Protein AF-A0A3N6F9V3-F1 (afdb_monomer_lite)

pLDDT: mean 82.49, std 14.03, range [39.38, 95.12]

Foldseek 3Di:
DPQQWWKWKFWFADPDLTDTDIDIDSDDPVVSVVVQQCQQLVQDVVRRGTFKMFMATPQQFTPWIWGQAPVVRGIDTDDDPPLQRGQDDDDDSNVVSRNVVVVVSVVVNVVRVPPD

Sequence (116 aa):
MAVGTRWYLHTLTGRKDPHGVGVALLRSRDKAVSTGWEAVRKGDAASGGVVAAVVCNSERRVVWGCLFDFVQYDVVTTDLPADLVEVPDAGEAHTKWVSRWALFVNSEIKRRTARP

Secondary structure (DSSP, 8-state):
---PPEEEEEEEESSSS---EEEEEES-HHHHHHHHHHHHHH--TTTT-EEEEEEE-TT-BEEEEEEEETTTTEEEE-PPPGGGSB-PPTTHHHHHHHHHHHHHHHHHHHHHHT--

Structure (mmCIF, N/CA/C/O backbone):
data_AF-A0A3N6F9V3-F1
#
_entry.id   AF-A0A3N6F9V3-F1
#
loop_
_atom_site.group_PDB
_atom_site.id
_atom_site.type_symbol
_atom_site.label_atom_id
_atom_site.label_alt_id
_atom_site.label_comp_id
_atom_site.label_asym_id
_atom_site.label_entity_id
_atom_site.label_seq_id
_atom_site.pdbx_PDB_ins_code
_atom_site.Cartn_x
_atom_site.Cartn_y
_atom_site.Cartn_z
_atom_site.occupancy
_atom_site.B_iso_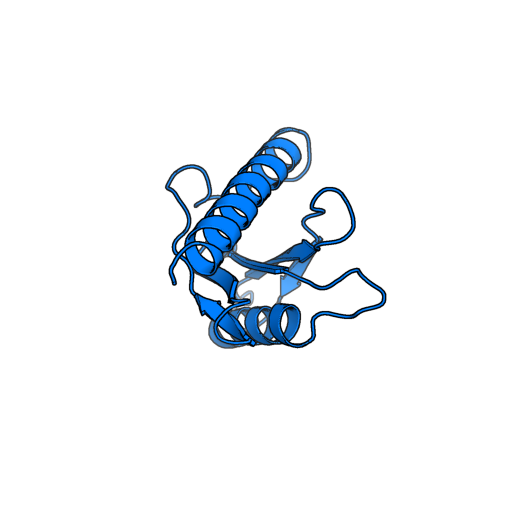or_equiv
_atom_site.auth_seq_id
_atom_site.auth_comp_id
_atom_site.auth_asym_id
_atom_site.auth_atom_id
_atom_site.pdbx_PDB_model_num
ATOM 1 N N . MET A 1 1 ? 22.268 -16.130 -16.717 1.00 39.38 1 MET A N 1
ATOM 2 C CA . MET A 1 1 ? 22.180 -15.772 -15.285 1.00 39.38 1 MET A CA 1
ATOM 3 C C . MET A 1 1 ? 20.812 -15.158 -15.051 1.00 39.38 1 MET A C 1
ATOM 5 O O . MET A 1 1 ? 20.505 -14.169 -15.702 1.00 39.38 1 MET A O 1
ATOM 9 N N . ALA A 1 2 ? 19.960 -15.781 -14.235 1.00 41.88 2 ALA A N 1
ATOM 10 C CA . ALA A 1 2 ? 18.631 -15.245 -13.955 1.00 41.88 2 ALA A CA 1
ATOM 11 C C . ALA A 1 2 ? 18.783 -13.987 -13.090 1.00 41.88 2 ALA A C 1
ATOM 13 O O . ALA A 1 2 ? 19.161 -14.072 -11.923 1.00 41.88 2 ALA A O 1
ATOM 14 N N . VAL A 1 3 ? 18.555 -12.818 -13.689 1.00 50.84 3 VAL A N 1
ATOM 15 C CA . VAL A 1 3 ? 18.416 -11.555 -12.962 1.00 50.84 3 VAL A CA 1
ATOM 16 C C . VAL A 1 3 ? 17.240 -11.752 -12.009 1.00 50.84 3 VAL A C 1
ATOM 18 O O . VAL A 1 3 ? 16.113 -11.940 -12.459 1.00 50.84 3 VAL A O 1
ATOM 21 N N . GLY A 1 4 ? 17.515 -11.824 -10.705 1.00 58.06 4 GLY A N 1
ATOM 22 C CA . GLY A 1 4 ? 16.477 -12.026 -9.697 1.00 58.06 4 GLY A CA 1
ATOM 23 C C . GLY A 1 4 ? 15.374 -10.985 -9.871 1.00 58.06 4 GLY A C 1
ATOM 24 O O . GLY A 1 4 ? 15.671 -9.799 -10.011 1.00 58.06 4 GLY A O 1
ATOM 25 N N . THR A 1 5 ? 14.116 -11.430 -9.902 1.00 70.12 5 THR A N 1
ATOM 26 C CA . THR A 1 5 ? 12.951 -10.549 -10.028 1.00 70.12 5 THR A CA 1
ATOM 27 C C . THR A 1 5 ? 13.056 -9.427 -9.000 1.00 70.12 5 THR A C 1
ATOM 29 O O . THR A 1 5 ? 13.144 -9.681 -7.796 1.00 70.12 5 THR A O 1
ATOM 32 N N . ARG A 1 6 ? 13.106 -8.182 -9.478 1.00 82.69 6 ARG A N 1
ATOM 33 C CA . ARG A 1 6 ? 13.176 -7.002 -8.620 1.00 82.69 6 ARG A CA 1
ATOM 34 C C . ARG A 1 6 ? 11.778 -6.697 -8.106 1.00 82.69 6 ARG A C 1
ATOM 36 O O . ARG A 1 6 ? 10.850 -6.566 -8.898 1.00 82.69 6 ARG A O 1
ATOM 43 N N . TRP A 1 7 ? 11.651 -6.572 -6.795 1.00 87.06 7 TRP A N 1
ATOM 44 C CA . TR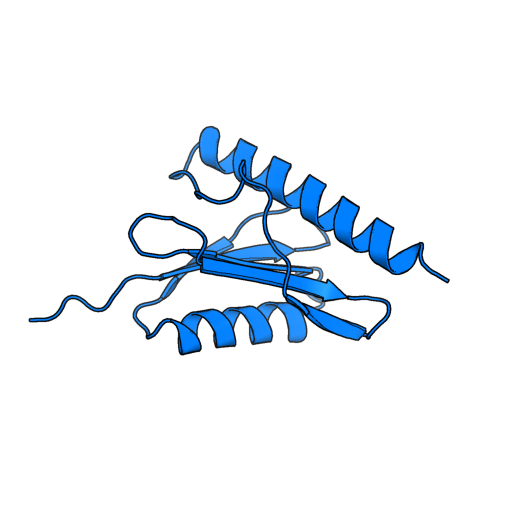P A 1 7 ? 10.427 -6.119 -6.143 1.00 87.06 7 TRP A CA 1
ATOM 45 C C . TRP A 1 7 ? 10.670 -4.764 -5.510 1.00 87.06 7 TRP A C 1
ATOM 47 O O . TRP A 1 7 ? 11.801 -4.451 -5.134 1.00 87.06 7 TRP A O 1
ATOM 57 N N . TYR A 1 8 ? 9.612 -3.987 -5.348 1.00 87.94 8 TYR A N 1
ATOM 58 C CA . TYR A 1 8 ? 9.669 -2.747 -4.595 1.00 87.94 8 TYR A CA 1
ATOM 59 C C . TYR A 1 8 ? 8.616 -2.782 -3.502 1.00 87.94 8 TYR A C 1
ATOM 61 O O . TYR A 1 8 ? 7.459 -3.111 -3.753 1.00 87.94 8 TYR A O 1
ATOM 69 N N . LEU A 1 9 ? 9.039 -2.470 -2.284 1.00 89.44 9 LEU A N 1
ATOM 70 C CA . LEU A 1 9 ? 8.159 -2.271 -1.144 1.00 89.44 9 LEU A CA 1
ATOM 71 C C . LEU A 1 9 ? 7.977 -0.772 -0.949 1.00 89.44 9 LEU A C 1
ATOM 73 O O . LEU A 1 9 ? 8.967 -0.079 -0.734 1.00 89.44 9 LEU A O 1
ATOM 77 N N . HIS A 1 10 ? 6.738 -0.298 -0.999 1.00 89.88 10 HIS A N 1
ATOM 78 C CA . HIS A 1 10 ? 6.369 1.058 -0.612 1.00 89.88 10 HIS A CA 1
ATOM 79 C C . HIS A 1 10 ? 5.616 1.000 0.713 1.00 89.88 10 HIS A C 1
ATOM 81 O O . HIS A 1 10 ? 4.727 0.168 0.872 1.00 89.88 10 HIS A O 1
ATOM 87 N N . THR A 1 11 ? 5.945 1.879 1.657 1.00 88.75 11 THR A N 1
ATOM 88 C CA . THR A 1 11 ? 5.281 1.968 2.972 1.00 88.75 11 THR A CA 1
ATOM 89 C C . THR A 1 11 ? 4.713 3.360 3.217 1.00 88.75 11 THR A C 1
ATOM 91 O O . THR A 1 11 ? 5.371 4.332 2.863 1.00 88.75 11 THR A O 1
ATOM 94 N N . LEU A 1 12 ? 3.558 3.466 3.879 1.00 88.31 12 LEU A N 1
ATOM 95 C CA . LEU A 1 12 ? 3.033 4.724 4.425 1.00 88.31 12 LEU A CA 1
ATOM 96 C C . LEU A 1 12 ? 3.189 4.765 5.939 1.00 88.31 12 LEU A C 1
ATOM 98 O O . LEU A 1 12 ? 2.878 3.783 6.609 1.00 88.31 12 LEU A O 1
ATOM 102 N N . THR A 1 13 ? 3.594 5.914 6.478 1.00 84.75 13 THR A N 1
ATOM 103 C CA . THR A 1 13 ? 3.679 6.165 7.924 1.00 84.75 13 THR A CA 1
ATOM 104 C C . THR A 1 13 ? 2.552 7.079 8.413 1.00 84.75 13 THR A C 1
ATOM 106 O O . THR A 1 13 ? 1.971 7.824 7.627 1.00 84.75 13 THR A O 1
ATOM 109 N N . GLY A 1 14 ? 2.223 7.013 9.708 1.00 70.44 14 GLY A N 1
ATOM 110 C CA . GLY A 1 14 ? 1.088 7.737 10.295 1.00 70.44 14 GLY A CA 1
ATOM 111 C C . GLY A 1 14 ? 1.363 9.156 10.826 1.00 70.44 14 GLY A C 1
ATOM 112 O O . GLY A 1 14 ? 0.408 9.894 11.051 1.00 70.44 14 GLY A O 1
ATOM 113 N N . ARG A 1 15 ? 2.624 9.568 11.065 1.00 63.81 15 ARG A N 1
ATOM 114 C CA . ARG A 1 15 ? 2.943 10.854 11.750 1.00 63.81 15 ARG A CA 1
ATOM 115 C C . ARG A 1 15 ? 3.285 12.047 10.861 1.00 63.81 15 ARG A C 1
ATOM 117 O O . ARG A 1 15 ? 3.238 13.176 11.343 1.00 63.81 15 ARG A O 1
ATOM 124 N N . LYS A 1 16 ? 3.691 11.831 9.617 1.00 56.06 16 LYS A N 1
ATOM 125 C CA . LYS A 1 16 ? 3.963 12.902 8.647 1.00 56.06 16 LYS A CA 1
ATOM 126 C C . LYS A 1 16 ? 3.167 12.613 7.396 1.00 56.06 16 LYS A C 1
ATOM 128 O O . LYS A 1 16 ? 2.799 11.456 7.194 1.00 56.06 16 LYS A O 1
ATOM 133 N N . ASP A 1 17 ? 2.913 13.658 6.603 1.00 50.06 17 ASP A N 1
ATOM 134 C CA . ASP A 1 17 ? 2.325 13.497 5.279 1.00 50.06 17 ASP A CA 1
ATOM 135 C C . ASP A 1 17 ? 2.936 12.256 4.620 1.00 50.06 17 ASP A C 1
ATOM 137 O O . ASP A 1 17 ? 4.161 12.121 4.613 1.00 50.06 17 ASP A O 1
ATOM 141 N N . PRO A 1 18 ? 2.101 11.301 4.204 1.00 52.28 18 PRO A N 1
ATOM 142 C CA . PRO A 1 18 ? 2.519 9.944 3.914 1.00 52.28 18 PRO A CA 1
ATOM 143 C C . PRO A 1 18 ? 3.709 9.951 2.965 1.00 52.28 18 PRO A C 1
ATOM 145 O O . PRO A 1 18 ? 3.601 10.351 1.811 1.00 52.28 18 PRO A O 1
ATOM 148 N N . HIS A 1 19 ? 4.869 9.540 3.465 1.00 57.44 19 HIS A N 1
ATOM 149 C CA . HIS A 1 19 ? 6.067 9.416 2.654 1.00 57.44 19 HIS A CA 1
ATOM 150 C C . HIS A 1 19 ? 6.207 7.952 2.261 1.00 57.44 19 HIS A C 1
ATOM 152 O O . HIS A 1 19 ? 6.516 7.105 3.097 1.00 57.44 19 HIS A O 1
ATOM 158 N N . GLY A 1 20 ? 5.966 7.663 0.982 1.00 59.00 20 GLY A N 1
ATOM 159 C CA . GLY A 1 20 ? 6.265 6.365 0.395 1.00 59.00 20 GLY A CA 1
ATOM 160 C C . GLY A 1 20 ? 7.770 6.114 0.416 1.00 59.00 20 GLY A C 1
ATOM 161 O O . GLY A 1 20 ? 8.494 6.697 -0.385 1.00 59.00 20 GLY A O 1
ATOM 162 N N . VAL A 1 21 ? 8.261 5.245 1.302 1.00 63.91 21 VAL A N 1
ATOM 163 C CA . VAL A 1 21 ? 9.649 4.761 1.213 1.00 63.91 21 VAL A CA 1
ATOM 164 C C . VAL A 1 21 ? 9.662 3.547 0.298 1.00 63.91 21 VAL A C 1
ATOM 166 O O . VAL A 1 21 ? 9.116 2.510 0.657 1.00 63.91 21 VAL A O 1
ATOM 169 N N . GLY A 1 22 ? 10.255 3.692 -0.888 1.00 64.06 22 GLY A N 1
ATOM 170 C CA . GLY A 1 22 ? 10.470 2.600 -1.835 1.00 64.06 22 GLY A CA 1
ATOM 171 C C . GLY A 1 22 ? 11.778 1.861 -1.546 1.00 64.06 22 GLY A C 1
ATOM 172 O O . GLY A 1 22 ? 12.851 2.439 -1.706 1.00 64.06 22 GLY A O 1
ATOM 173 N N . VAL A 1 23 ? 11.717 0.584 -1.167 1.00 74.88 23 VAL A N 1
ATOM 174 C CA . VAL A 1 23 ? 12.902 -0.278 -1.004 1.00 74.88 23 VAL A CA 1
ATOM 175 C C . VAL A 1 23 ? 12.922 -1.334 -2.101 1.00 74.88 23 VAL A C 1
ATOM 177 O O . VAL A 1 23 ? 11.969 -2.095 -2.250 1.00 74.88 23 VAL A O 1
ATOM 180 N N . ALA A 1 24 ? 14.022 -1.409 -2.855 1.00 74.44 24 ALA A N 1
ATOM 181 C CA . ALA A 1 24 ? 14.232 -2.479 -3.825 1.00 74.44 24 ALA A CA 1
ATOM 182 C C . ALA A 1 24 ? 14.635 -3.782 -3.111 1.00 74.44 24 ALA A C 1
ATOM 184 O O . ALA A 1 24 ? 15.624 -3.818 -2.381 1.00 74.44 24 ALA A O 1
ATOM 185 N N . LEU A 1 25 ? 13.901 -4.864 -3.364 1.00 75.19 25 LEU A N 1
ATOM 186 C CA . LEU A 1 25 ? 14.135 -6.190 -2.802 1.00 75.19 25 LEU A CA 1
ATOM 187 C C . LEU A 1 25 ? 14.537 -7.167 -3.917 1.00 75.19 25 LEU A C 1
ATOM 189 O O . LEU A 1 25 ? 13.791 -7.390 -4.870 1.00 75.19 25 LEU A O 1
ATOM 193 N N . LEU A 1 26 ? 15.713 -7.783 -3.779 1.00 73.56 26 LEU A N 1
ATOM 194 C CA . LEU A 1 26 ? 16.189 -8.883 -4.632 1.00 73.56 26 LEU A CA 1
ATOM 195 C C . LEU A 1 26 ? 15.851 -10.223 -3.962 1.00 73.56 26 LEU A C 1
ATOM 197 O O . LEU A 1 26 ? 16.710 -10.894 -3.376 1.00 73.56 26 LEU A O 1
ATOM 201 N N . ARG A 1 27 ? 14.559 -10.553 -3.936 1.00 73.50 27 ARG A N 1
ATOM 202 C CA . ARG A 1 27 ? 13.983 -11.699 -3.210 1.00 73.50 27 ARG A CA 1
ATOM 203 C C . ARG A 1 27 ? 12.826 -12.319 -4.005 1.00 73.50 27 ARG A C 1
ATOM 205 O O . ARG A 1 27 ? 12.475 -11.824 -5.067 1.00 73.50 27 ARG A O 1
ATOM 212 N N . SER A 1 28 ? 12.242 -13.414 -3.515 1.00 85.44 28 SER A N 1
ATOM 213 C CA . SER A 1 28 ? 10.980 -13.936 -4.059 1.00 85.44 28 SER A CA 1
ATOM 214 C C . SER A 1 28 ? 9.799 -13.030 -3.690 1.00 85.44 28 SER A C 1
ATOM 216 O O . SER A 1 28 ? 9.881 -12.255 -2.732 1.00 85.44 28 SER A O 1
ATOM 218 N N . ARG A 1 29 ? 8.677 -13.179 -4.410 1.00 86.50 29 ARG A N 1
ATOM 219 C CA . ARG A 1 29 ? 7.409 -12.494 -4.106 1.00 86.50 29 ARG A CA 1
ATOM 220 C C . ARG A 1 29 ? 7.007 -12.671 -2.642 1.00 86.50 29 ARG A C 1
ATOM 222 O O . ARG A 1 29 ? 6.738 -11.686 -1.965 1.00 86.50 29 ARG A O 1
ATOM 229 N N . ASP A 1 30 ? 7.014 -13.908 -2.146 1.00 88.25 30 ASP A N 1
ATOM 230 C CA . ASP A 1 30 ? 6.561 -14.223 -0.785 1.00 88.25 30 ASP A CA 1
ATOM 231 C C . ASP A 1 30 ? 7.417 -13.541 0.278 1.00 88.25 30 ASP A C 1
ATOM 233 O O . ASP A 1 30 ? 6.908 -13.085 1.297 1.00 88.25 30 ASP A O 1
ATOM 237 N N . LYS A 1 31 ? 8.725 -13.408 0.026 1.00 86.81 31 LYS A N 1
ATOM 238 C CA . LYS A 1 31 ? 9.615 -12.669 0.922 1.00 86.81 31 LYS A CA 1
ATOM 239 C C . LYS A 1 31 ? 9.350 -11.170 0.876 1.00 86.81 31 LYS A C 1
ATOM 241 O O . LYS A 1 31 ? 9.333 -10.560 1.937 1.00 86.81 31 LYS A O 1
ATOM 246 N N . ALA A 1 32 ? 9.091 -10.593 -0.297 1.00 87.19 32 ALA A N 1
ATOM 247 C CA . ALA A 1 32 ? 8.703 -9.186 -0.396 1.00 87.19 32 ALA A CA 1
ATOM 248 C C . ALA A 1 32 ? 7.387 -8.900 0.351 1.00 87.19 32 ALA A C 1
ATOM 250 O O . ALA A 1 32 ? 7.309 -7.943 1.120 1.00 87.19 32 ALA A O 1
ATOM 251 N N . VAL A 1 33 ? 6.389 -9.774 0.193 1.00 90.75 33 VAL A N 1
ATOM 252 C CA . VAL A 1 33 ? 5.111 -9.709 0.919 1.00 90.75 33 VAL A CA 1
ATOM 253 C C . VAL A 1 33 ? 5.319 -9.867 2.426 1.00 90.75 33 VAL A C 1
ATOM 255 O O . VAL A 1 33 ? 4.808 -9.062 3.198 1.00 90.75 33 VAL A O 1
ATOM 258 N N . SER A 1 34 ? 6.113 -10.852 2.858 1.00 90.31 34 SER A N 1
ATOM 259 C CA . SER A 1 34 ? 6.466 -11.054 4.271 1.00 90.31 34 SER A CA 1
ATOM 260 C C . SER A 1 34 ? 7.111 -9.809 4.882 1.00 90.31 34 SER A C 1
ATOM 262 O O . SER A 1 34 ? 6.727 -9.404 5.973 1.00 90.31 34 SER A O 1
ATOM 264 N N . THR A 1 35 ? 8.040 -9.158 4.174 1.00 88.25 35 THR A N 1
ATOM 265 C CA . THR A 1 35 ? 8.652 -7.905 4.642 1.00 88.25 35 THR A CA 1
ATOM 266 C C . THR A 1 35 ? 7.621 -6.784 4.769 1.00 88.25 35 THR A C 1
ATOM 268 O O . THR A 1 35 ? 7.680 -6.012 5.722 1.00 88.25 35 THR A O 1
ATOM 271 N N . GLY A 1 36 ? 6.652 -6.704 3.852 1.00 87.06 36 GLY A N 1
ATOM 272 C CA . GLY A 1 36 ? 5.535 -5.766 3.962 1.00 87.06 36 GLY A CA 1
ATOM 273 C C . GLY A 1 36 ? 4.687 -6.011 5.212 1.00 87.06 36 GLY A C 1
ATOM 274 O O . GLY A 1 36 ? 4.429 -5.073 5.962 1.00 87.06 36 GLY A O 1
ATOM 275 N N . TRP A 1 37 ? 4.317 -7.268 5.479 1.00 91.00 37 TRP A N 1
ATOM 276 C CA . TRP A 1 37 ? 3.604 -7.654 6.701 1.00 91.00 37 TRP A CA 1
ATOM 277 C C . TRP A 1 37 ? 4.353 -7.230 7.962 1.00 91.00 37 TRP A C 1
ATOM 279 O O . TRP A 1 37 ? 3.775 -6.603 8.847 1.00 91.00 37 TRP A O 1
ATOM 289 N N . GLU A 1 38 ? 5.643 -7.556 8.039 1.00 88.44 38 GLU A N 1
ATOM 290 C CA . GLU A 1 38 ? 6.488 -7.210 9.180 1.00 88.44 38 GLU A CA 1
ATOM 291 C C . GLU A 1 38 ? 6.629 -5.697 9.348 1.00 88.44 38 GLU A C 1
ATOM 293 O O . GLU A 1 38 ? 6.584 -5.213 10.475 1.00 88.44 38 GLU A O 1
ATOM 298 N N . ALA A 1 39 ? 6.753 -4.940 8.254 1.00 85.56 39 ALA A N 1
ATOM 299 C CA . ALA A 1 39 ? 6.859 -3.486 8.306 1.00 85.56 39 ALA A CA 1
ATOM 300 C C . ALA A 1 39 ? 5.621 -2.849 8.952 1.00 85.56 39 ALA A C 1
ATOM 302 O O . ALA A 1 39 ? 5.766 -2.035 9.865 1.00 85.56 39 ALA A O 1
ATOM 303 N N . VAL A 1 40 ? 4.417 -3.249 8.523 1.00 87.25 40 VAL A N 1
ATOM 304 C CA . VAL A 1 40 ? 3.169 -2.713 9.086 1.00 87.25 40 VAL A CA 1
ATOM 305 C C . VAL A 1 40 ? 2.938 -3.222 10.515 1.00 87.25 40 VAL A C 1
ATOM 307 O O . VAL A 1 40 ? 2.596 -2.430 11.387 1.00 87.25 40 VAL A O 1
ATOM 310 N N . ARG A 1 41 ? 3.202 -4.507 10.806 1.00 85.81 41 ARG A N 1
ATOM 311 C CA . ARG A 1 41 ? 3.049 -5.072 12.165 1.00 85.81 41 ARG A CA 1
ATOM 312 C C . ARG A 1 41 ? 3.997 -4.448 13.178 1.00 85.81 41 ARG A C 1
ATOM 314 O O . ARG A 1 41 ? 3.612 -4.204 14.314 1.00 85.81 41 ARG A O 1
ATOM 321 N N . LYS A 1 42 ? 5.256 -4.237 12.785 1.00 77.75 42 LYS A N 1
ATOM 322 C CA . LYS A 1 42 ? 6.297 -3.736 13.686 1.00 77.75 42 LYS A CA 1
ATOM 323 C C . LYS A 1 42 ? 6.107 -2.261 14.017 1.00 77.75 42 LYS A C 1
ATOM 325 O O . LYS A 1 42 ? 6.565 -1.854 15.078 1.00 77.75 42 LYS A O 1
ATOM 330 N N . GLY A 1 43 ? 5.481 -1.491 13.118 1.00 65.69 43 GLY A N 1
ATOM 331 C CA . GLY A 1 43 ? 5.005 -0.126 13.349 1.00 65.69 43 GLY A CA 1
ATOM 332 C C . GLY A 1 43 ? 5.840 0.675 14.351 1.00 65.69 43 GLY A C 1
ATOM 333 O O . GLY A 1 43 ? 5.385 0.934 15.458 1.00 65.69 43 GLY A O 1
ATOM 334 N N . ASP A 1 44 ? 7.072 1.046 13.989 1.00 50.88 44 ASP A N 1
ATOM 335 C CA . ASP A 1 44 ? 7.996 1.694 14.927 1.00 50.88 44 ASP A CA 1
ATOM 336 C C . ASP A 1 44 ? 7.428 3.030 15.449 1.00 50.88 44 ASP A C 1
ATOM 338 O O . ASP A 1 44 ? 7.195 3.970 14.676 1.00 50.88 44 ASP A O 1
ATOM 342 N N . ALA A 1 45 ? 7.251 3.124 16.771 1.00 49.16 45 ALA A N 1
ATOM 343 C CA . ALA A 1 45 ? 6.784 4.309 17.486 1.00 49.16 45 ALA A CA 1
ATOM 344 C C . ALA A 1 45 ? 7.682 5.544 17.272 1.00 49.16 45 ALA A C 1
ATOM 346 O O . ALA A 1 45 ? 7.201 6.673 17.410 1.00 49.16 45 ALA A O 1
ATOM 347 N N . ALA A 1 46 ? 8.952 5.368 16.888 1.00 45.50 46 ALA A N 1
ATOM 348 C CA . ALA A 1 46 ? 9.849 6.464 16.521 1.00 45.50 46 ALA A CA 1
ATOM 349 C C . ALA A 1 46 ? 9.514 7.063 15.140 1.00 45.50 46 ALA A C 1
ATOM 351 O O . ALA A 1 46 ? 9.605 8.276 14.954 1.00 45.50 46 ALA A O 1
ATOM 352 N N . SER A 1 47 ? 9.035 6.242 14.197 1.00 49.78 47 SER A N 1
ATOM 353 C CA . SER A 1 47 ? 8.626 6.655 12.840 1.00 49.78 47 SER A CA 1
ATOM 354 C C . SER A 1 47 ? 7.171 7.138 12.738 1.00 49.78 47 SER A C 1
ATOM 356 O O . SER A 1 47 ? 6.746 7.644 11.699 1.00 49.78 47 SER A O 1
ATOM 358 N N . GLY A 1 48 ? 6.399 6.987 13.819 1.00 60.91 48 GLY A N 1
ATOM 359 C CA . GLY A 1 48 ? 4.956 7.215 13.805 1.00 60.91 48 GLY A CA 1
ATOM 360 C C . GLY A 1 48 ? 4.122 6.058 13.269 1.00 60.91 48 GLY A C 1
ATOM 361 O O . GLY A 1 48 ? 2.962 6.284 12.942 1.00 60.91 48 GLY A O 1
ATOM 362 N N . GLY A 1 49 ? 4.711 4.861 13.194 1.00 79.06 49 GLY A N 1
ATOM 363 C CA . GLY A 1 49 ? 4.073 3.624 12.757 1.00 79.06 49 GLY A CA 1
ATOM 364 C C . GLY A 1 49 ? 3.855 3.560 11.248 1.00 79.06 49 GLY A C 1
ATOM 365 O O . GLY A 1 49 ? 3.276 4.469 10.654 1.00 79.06 49 GLY A O 1
ATOM 366 N N . VAL A 1 50 ? 4.299 2.473 10.615 1.00 85.50 50 VAL A N 1
ATOM 367 C CA . VAL A 1 50 ? 3.865 2.141 9.254 1.00 85.50 50 VAL A CA 1
ATOM 368 C C . VAL A 1 50 ? 2.409 1.687 9.331 1.00 85.50 50 VAL A C 1
ATOM 370 O O . VAL A 1 50 ? 2.097 0.736 10.038 1.00 85.50 50 VAL A O 1
ATOM 373 N N . VAL A 1 51 ? 1.524 2.364 8.607 1.00 88.44 51 VAL A N 1
ATOM 374 C CA . VAL A 1 51 ? 0.078 2.092 8.602 1.00 88.44 51 VAL A CA 1
ATOM 375 C C . VAL A 1 51 ? -0.374 1.326 7.366 1.00 88.44 51 VAL A C 1
ATOM 377 O O . VAL A 1 51 ? -1.457 0.750 7.372 1.00 88.44 51 VAL A O 1
ATOM 380 N N . ALA A 1 52 ? 0.435 1.306 6.305 1.00 91.38 52 ALA A N 1
ATOM 381 C CA . ALA A 1 52 ? 0.157 0.535 5.101 1.00 91.38 52 ALA A CA 1
ATOM 382 C C . ALA A 1 52 ? 1.431 0.210 4.327 1.00 91.38 52 ALA A C 1
ATOM 384 O O . ALA A 1 52 ? 2.433 0.921 4.424 1.00 91.38 52 ALA A O 1
ATOM 385 N N . ALA A 1 53 ? 1.367 -0.843 3.520 1.00 92.25 53 ALA A N 1
ATOM 386 C CA . ALA A 1 53 ? 2.434 -1.213 2.608 1.00 92.25 53 ALA A CA 1
ATOM 387 C C . ALA A 1 53 ? 1.880 -1.793 1.306 1.00 92.25 53 ALA A C 1
ATOM 389 O O . ALA A 1 53 ? 0.854 -2.470 1.314 1.00 92.25 53 ALA A O 1
ATOM 390 N N . VAL A 1 54 ? 2.583 -1.567 0.198 1.00 94.00 54 VAL A N 1
ATOM 391 C CA . VAL A 1 54 ? 2.325 -2.226 -1.086 1.00 94.00 54 VAL A CA 1
ATOM 392 C C . VAL A 1 54 ? 3.608 -2.795 -1.662 1.00 94.00 54 VAL A C 1
ATOM 394 O O . VAL A 1 54 ? 4.685 -2.217 -1.514 1.00 94.00 54 VAL A O 1
ATOM 397 N N . VAL A 1 55 ? 3.484 -3.936 -2.331 1.00 92.50 55 VAL A N 1
ATOM 398 C CA . VAL A 1 55 ? 4.575 -4.573 -3.066 1.00 92.50 55 VAL A CA 1
ATOM 399 C C . VAL A 1 55 ? 4.252 -4.504 -4.548 1.00 92.50 55 VAL A C 1
ATOM 401 O O . VAL A 1 55 ? 3.179 -4.945 -4.969 1.00 92.50 55 VAL A O 1
ATOM 404 N N . CYS A 1 56 ? 5.188 -3.998 -5.346 1.00 91.69 56 CYS A N 1
ATOM 405 C CA . CYS A 1 56 ? 5.096 -4.028 -6.799 1.00 91.69 56 CYS A CA 1
ATOM 406 C C . CYS A 1 56 ? 6.244 -4.814 -7.444 1.00 91.69 56 CYS A C 1
ATOM 408 O O . CYS A 1 56 ? 7.314 -5.007 -6.855 1.00 91.69 56 CYS A O 1
ATOM 410 N N . ASN A 1 57 ? 5.972 -5.346 -8.637 1.00 90.62 57 ASN A N 1
ATOM 411 C CA . ASN A 1 57 ? 6.932 -6.101 -9.440 1.00 90.62 57 ASN A CA 1
ATOM 412 C C . ASN A 1 57 ? 7.925 -5.158 -10.157 1.00 90.62 57 ASN A C 1
ATOM 414 O O . ASN A 1 57 ? 7.893 -3.939 -9.987 1.00 90.62 57 ASN A O 1
ATOM 418 N N . SER A 1 58 ? 8.803 -5.714 -10.994 1.00 86.88 58 SER A N 1
ATOM 419 C CA . SER A 1 58 ? 9.778 -4.939 -11.775 1.00 86.88 58 SER A CA 1
ATOM 420 C C . SER A 1 58 ? 9.150 -3.989 -12.799 1.00 86.88 58 SER A C 1
ATOM 422 O O . SER A 1 58 ? 9.793 -3.029 -13.205 1.00 86.88 58 SER A O 1
ATOM 424 N N . GLU A 1 59 ? 7.904 -4.247 -13.194 1.00 90.00 59 GLU A N 1
ATOM 425 C CA . GLU A 1 59 ? 7.087 -3.396 -14.070 1.00 90.00 59 GLU A CA 1
ATOM 426 C C . GLU A 1 59 ? 6.280 -2.366 -13.266 1.00 90.00 59 GLU A C 1
ATOM 428 O O . GLU A 1 59 ? 5.419 -1.692 -13.814 1.00 90.00 59 GLU A O 1
ATOM 433 N N . ARG A 1 60 ? 6.529 -2.263 -11.952 1.00 88.94 60 ARG A N 1
ATOM 434 C CA . ARG A 1 60 ? 5.859 -1.347 -11.017 1.00 88.94 60 ARG A CA 1
ATOM 435 C C . ARG A 1 60 ? 4.360 -1.581 -10.855 1.00 88.94 60 ARG A C 1
ATOM 437 O O . ARG A 1 60 ? 3.666 -0.760 -10.255 1.00 88.94 60 ARG A O 1
ATOM 444 N N . ARG A 1 61 ? 3.870 -2.744 -11.272 1.00 93.31 61 ARG A N 1
ATOM 445 C CA . ARG A 1 61 ? 2.505 -3.185 -11.009 1.00 93.31 61 ARG A CA 1
ATOM 446 C C . ARG A 1 61 ? 2.389 -3.701 -9.583 1.00 93.31 61 ARG A C 1
ATOM 448 O O . ARG A 1 61 ? 3.143 -4.590 -9.179 1.00 93.31 61 ARG A O 1
ATOM 455 N N . VAL A 1 62 ? 1.445 -3.161 -8.822 1.00 94.19 62 VAL A N 1
ATOM 456 C CA . VAL A 1 62 ? 1.117 -3.628 -7.475 1.00 94.19 62 VAL A CA 1
ATOM 457 C C . VAL A 1 62 ? 0.578 -5.053 -7.560 1.00 94.19 62 VAL A C 1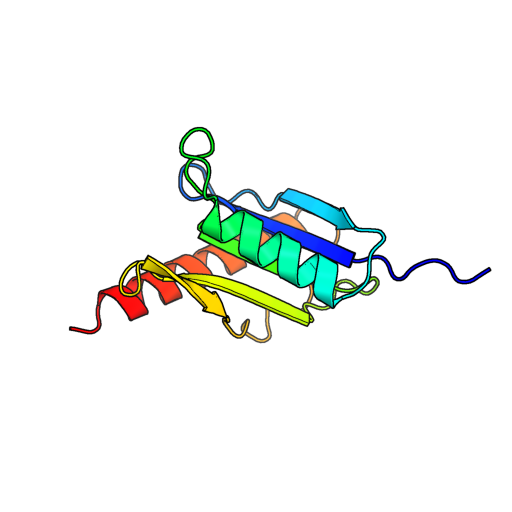
ATOM 459 O O . VAL A 1 62 ? -0.360 -5.341 -8.298 1.00 94.19 62 VAL A O 1
ATOM 462 N N . VAL A 1 63 ? 1.183 -5.954 -6.788 1.00 93.75 63 VAL A N 1
ATOM 463 C CA . VAL A 1 63 ? 0.803 -7.376 -6.710 1.00 93.75 63 VAL A CA 1
ATOM 464 C C . VAL A 1 63 ? 0.267 -7.776 -5.338 1.00 93.75 63 VAL A C 1
ATOM 466 O O . VAL A 1 63 ? -0.155 -8.921 -5.149 1.00 93.75 63 VAL A O 1
ATOM 469 N N . TRP A 1 64 ? 0.371 -6.869 -4.366 1.00 95.12 64 TRP A N 1
ATOM 470 C CA . TRP A 1 64 ? -0.078 -7.048 -2.993 1.00 95.12 64 TRP A CA 1
ATOM 471 C C . TRP A 1 64 ? -0.127 -5.699 -2.264 1.00 95.12 64 TRP A C 1
ATOM 473 O O . TRP A 1 64 ? 0.747 -4.853 -2.467 1.00 95.12 64 TRP A O 1
ATOM 483 N N . GLY A 1 65 ? -1.110 -5.532 -1.381 1.00 94.38 65 GLY A N 1
ATOM 484 C CA . GLY A 1 65 ? -1.238 -4.385 -0.491 1.00 94.38 65 GLY A CA 1
ATOM 485 C C . GLY A 1 65 ? -1.815 -4.784 0.863 1.00 94.38 65 GLY A C 1
ATOM 486 O O . GLY A 1 65 ? -2.609 -5.722 0.967 1.00 94.38 65 GLY A O 1
ATOM 487 N N . CYS A 1 66 ? -1.419 -4.068 1.909 1.00 94.56 66 CYS A N 1
ATOM 488 C CA . CYS A 1 66 ? -1.965 -4.224 3.250 1.00 94.56 66 CYS A CA 1
ATOM 489 C C . CYS A 1 66 ? -2.044 -2.891 3.995 1.00 94.56 66 CYS A C 1
ATOM 491 O O . CYS A 1 66 ? -1.399 -1.907 3.623 1.00 94.56 66 CYS A O 1
ATOM 493 N N . LEU A 1 67 ? -2.826 -2.890 5.070 1.00 92.56 67 LEU A N 1
ATOM 494 C CA . LEU A 1 67 ? -2.933 -1.797 6.027 1.00 92.56 67 LEU A CA 1
ATOM 495 C C . LEU A 1 67 ? -3.091 -2.334 7.449 1.00 92.56 67 LEU A C 1
ATOM 497 O O . LEU A 1 67 ? -3.468 -3.489 7.639 1.00 92.56 67 LEU A O 1
ATOM 501 N N . PHE A 1 68 ? -2.802 -1.500 8.441 1.00 89.25 68 PHE A N 1
ATOM 502 C CA . PHE A 1 68 ? -3.066 -1.805 9.842 1.00 89.25 68 PHE A CA 1
ATOM 503 C C . PHE A 1 68 ? -4.560 -1.634 10.144 1.00 89.25 68 PHE A C 1
ATOM 505 O O . PHE A 1 68 ? -5.129 -0.566 9.906 1.00 89.25 68 PHE A O 1
ATOM 512 N N . ASP A 1 69 ? -5.201 -2.680 10.659 1.00 87.81 69 ASP A N 1
ATOM 513 C CA . ASP A 1 69 ? -6.593 -2.658 11.096 1.00 87.81 69 ASP A CA 1
ATOM 514 C C . ASP A 1 69 ? -6.650 -2.403 12.606 1.00 87.81 69 ASP A C 1
ATOM 516 O O . ASP A 1 69 ? -6.326 -3.265 13.420 1.00 87.81 69 ASP A O 1
ATOM 520 N N . PHE A 1 70 ? -7.086 -1.204 12.988 1.00 82.62 70 PHE A N 1
ATOM 521 C CA . PHE A 1 70 ? -7.177 -0.804 14.393 1.00 82.62 70 PHE A CA 1
ATOM 522 C C . PHE A 1 70 ? -8.259 -1.556 15.177 1.00 82.62 70 PHE A C 1
ATOM 524 O O . PHE A 1 70 ? -8.188 -1.579 16.402 1.00 82.62 70 PHE A O 1
ATOM 531 N N . VAL A 1 71 ? -9.243 -2.158 14.500 1.00 84.75 71 VAL A N 1
ATOM 532 C CA . VAL A 1 71 ? -10.306 -2.936 15.153 1.00 84.75 71 VAL A CA 1
ATOM 533 C C . VAL A 1 71 ? -9.785 -4.317 15.535 1.00 84.75 71 VAL A C 1
ATOM 535 O O . VAL A 1 71 ? -10.029 -4.791 16.640 1.00 84.75 71 VAL A O 1
ATOM 538 N N . GLN A 1 72 ? -9.036 -4.953 14.633 1.00 85.56 72 GLN A N 1
ATOM 539 C CA . GLN A 1 72 ? -8.442 -6.274 14.869 1.00 85.56 72 GLN A CA 1
ATOM 540 C C . GLN A 1 72 ? -7.091 -6.203 15.585 1.00 85.56 72 GLN A C 1
ATOM 542 O O . GLN A 1 72 ? -6.602 -7.219 16.072 1.00 85.56 72 GLN A O 1
ATOM 547 N N . TYR A 1 73 ? -6.490 -5.012 15.634 1.00 83.69 73 TYR A N 1
ATOM 548 C CA . TYR A 1 73 ? -5.135 -4.784 16.126 1.00 83.69 73 TYR A CA 1
ATOM 549 C C . TYR A 1 73 ? -4.090 -5.674 15.423 1.00 83.69 73 TYR A C 1
ATOM 551 O O . TYR A 1 73 ? -3.103 -6.106 16.014 1.00 83.69 73 TYR A O 1
ATOM 559 N N . ASP A 1 74 ? -4.310 -5.949 14.137 1.00 86.88 74 ASP A N 1
ATOM 560 C CA . ASP A 1 74 ? -3.383 -6.670 13.266 1.00 86.88 74 ASP A CA 1
ATOM 561 C C . ASP A 1 74 ? -3.435 -6.054 11.864 1.00 86.88 74 ASP A C 1
ATOM 563 O O . ASP A 1 74 ? -4.249 -5.188 11.540 1.00 86.88 74 ASP A O 1
ATOM 567 N N . VAL A 1 75 ? -2.523 -6.487 11.014 1.00 89.44 75 VAL A N 1
ATOM 568 C CA . VAL A 1 75 ? -2.454 -6.088 9.620 1.00 89.44 75 VAL A CA 1
ATOM 569 C C . VAL A 1 75 ? -3.465 -6.906 8.816 1.00 89.44 75 VAL A C 1
ATOM 571 O O . VAL A 1 75 ? -3.729 -8.073 9.102 1.00 89.44 75 VAL A O 1
ATOM 574 N N . VAL A 1 76 ? -4.023 -6.305 7.773 1.00 92.44 76 VAL A N 1
ATOM 575 C CA . VAL A 1 76 ? -4.967 -6.956 6.862 1.00 92.44 76 VAL A CA 1
ATOM 576 C C . VAL A 1 76 ? -4.625 -6.613 5.423 1.00 92.44 76 VAL A C 1
ATOM 578 O O . VAL A 1 76 ? -4.161 -5.511 5.119 1.00 92.44 76 VAL A O 1
ATOM 581 N N . THR A 1 77 ? -4.867 -7.550 4.511 1.00 95.00 77 THR A N 1
ATOM 582 C CA . THR A 1 77 ? -4.740 -7.277 3.078 1.00 95.00 77 THR A CA 1
ATOM 583 C C . THR A 1 77 ? -5.830 -6.321 2.614 1.00 95.00 77 THR A C 1
ATOM 585 O O . THR A 1 77 ? -6.951 -6.335 3.128 1.00 95.00 77 THR A O 1
ATOM 588 N N . THR A 1 78 ? -5.503 -5.507 1.618 1.00 93.62 78 THR A N 1
ATOM 589 C CA . THR A 1 78 ? -6.454 -4.598 0.983 1.00 93.62 78 THR A CA 1
ATOM 590 C C . THR A 1 78 ? -6.239 -4.582 -0.523 1.00 93.62 78 THR A C 1
ATOM 592 O O . THR A 1 78 ? -5.097 -4.612 -0.991 1.00 93.62 78 THR A O 1
ATOM 595 N N . ASP A 1 79 ? -7.336 -4.523 -1.269 1.00 93.56 79 ASP A N 1
ATOM 596 C CA . ASP A 1 79 ? -7.300 -4.352 -2.714 1.00 93.56 79 ASP A CA 1
ATOM 597 C C . ASP A 1 79 ? -7.164 -2.871 -3.045 1.00 93.56 79 ASP A C 1
ATOM 599 O O . ASP A 1 79 ? -7.899 -2.025 -2.532 1.00 93.56 79 ASP A O 1
ATOM 603 N N . LEU A 1 80 ? -6.201 -2.552 -3.907 1.00 92.44 80 LEU A N 1
ATOM 604 C CA . LEU A 1 80 ? -6.003 -1.182 -4.353 1.00 92.44 80 LEU A CA 1
ATOM 605 C C . LEU A 1 80 ? -7.002 -0.837 -5.466 1.00 92.44 80 LEU A C 1
ATOM 607 O O . LEU A 1 80 ? -7.275 -1.673 -6.331 1.00 92.44 80 LEU A O 1
ATOM 611 N N . PRO A 1 81 ? -7.524 0.400 -5.488 1.00 94.19 81 PRO A N 1
ATOM 612 C CA . PRO A 1 81 ? -8.350 0.869 -6.588 1.00 94.19 81 PRO A CA 1
ATOM 613 C C . PRO A 1 81 ? -7.531 0.945 -7.886 1.00 94.19 81 PRO A C 1
ATOM 615 O O . PRO A 1 81 ? -6.301 1.026 -7.863 1.00 94.19 81 PRO A O 1
ATOM 618 N N . ALA A 1 82 ? -8.223 0.925 -9.029 1.00 92.69 82 ALA A N 1
ATOM 619 C CA . ALA A 1 82 ? -7.608 0.827 -10.356 1.00 92.69 82 ALA A CA 1
ATOM 620 C C . ALA A 1 82 ? -6.582 1.938 -10.651 1.00 92.69 82 ALA A C 1
ATOM 622 O O . ALA A 1 82 ? -5.616 1.704 -11.365 1.00 92.69 82 ALA A O 1
ATOM 623 N N . ASP A 1 83 ? -6.756 3.128 -10.077 1.00 91.75 83 ASP A N 1
ATOM 624 C CA . ASP A 1 83 ? -5.846 4.270 -10.211 1.00 91.75 83 ASP A CA 1
ATOM 625 C C . ASP A 1 83 ? -4.548 4.137 -9.395 1.00 91.75 83 ASP A C 1
ATOM 627 O O . ASP A 1 83 ? -3.639 4.948 -9.554 1.00 91.75 83 ASP A O 1
ATOM 631 N N . LEU A 1 84 ? -4.435 3.118 -8.535 1.00 94.94 84 LEU A N 1
ATOM 632 C CA . LEU A 1 84 ? -3.263 2.865 -7.694 1.00 94.94 84 LEU A CA 1
ATOM 633 C C . LEU A 1 84 ? -2.542 1.546 -8.012 1.00 94.94 84 LEU A C 1
ATOM 635 O O . LEU A 1 84 ? -1.573 1.210 -7.331 1.00 94.94 84 LEU A O 1
ATOM 639 N N . VAL A 1 85 ? -2.974 0.801 -9.036 1.00 95.06 85 VAL A N 1
ATOM 640 C CA . VAL A 1 85 ? -2.393 -0.513 -9.387 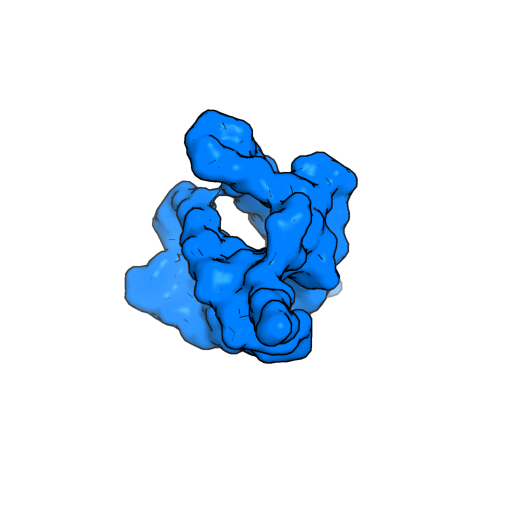1.00 95.06 85 VAL A CA 1
ATOM 641 C C . VAL A 1 85 ? -1.002 -0.430 -10.014 1.00 95.06 85 VAL A C 1
ATOM 643 O O . VAL A 1 85 ? -0.322 -1.448 -10.106 1.00 95.06 85 VAL A O 1
ATOM 646 N N . GLU A 1 86 ? -0.571 0.754 -10.436 1.00 94.56 86 GLU A N 1
ATOM 647 C CA . GLU A 1 86 ? 0.756 1.008 -10.993 1.00 94.56 86 GLU A CA 1
ATOM 648 C C . GLU A 1 86 ? 1.425 2.136 -10.210 1.00 94.56 86 GLU A C 1
ATOM 650 O O . GLU A 1 86 ? 0.790 3.148 -9.914 1.00 94.56 86 GLU A O 1
ATOM 655 N N . VAL A 1 87 ? 2.694 1.948 -9.844 1.00 91.38 87 VAL A N 1
ATOM 656 C CA . VAL A 1 87 ? 3.461 2.913 -9.048 1.00 91.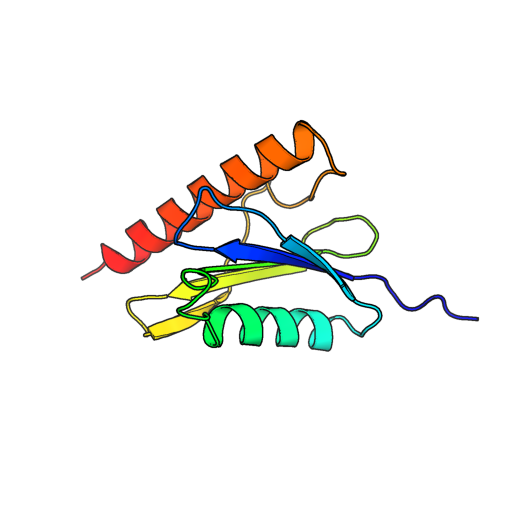38 87 VAL A CA 1
ATOM 657 C C . VAL A 1 87 ? 4.396 3.711 -9.958 1.00 91.38 87 VAL A C 1
ATOM 659 O O . VAL A 1 87 ? 5.411 3.164 -10.400 1.00 91.38 87 VAL A O 1
ATOM 662 N N . PRO A 1 88 ? 4.142 5.010 -10.195 1.00 91.44 88 PRO A N 1
ATOM 663 C CA . PRO A 1 88 ? 5.000 5.807 -11.060 1.00 91.44 88 PRO A CA 1
ATOM 664 C C . PRO A 1 88 ? 6.449 5.875 -10.565 1.00 91.44 88 PRO A C 1
ATOM 666 O O . PRO A 1 88 ? 6.736 5.791 -9.362 1.00 91.44 88 PRO A O 1
ATOM 669 N N . ASP A 1 89 ? 7.368 6.072 -11.510 1.00 85.31 89 ASP A N 1
ATOM 670 C CA . ASP A 1 89 ? 8.733 6.534 -11.249 1.00 85.31 89 ASP A CA 1
ATOM 671 C C . ASP A 1 89 ? 8.747 7.836 -10.451 1.00 85.31 89 ASP A C 1
ATOM 673 O O . ASP A 1 89 ? 7.755 8.558 -10.409 1.00 85.31 89 ASP A O 1
ATOM 677 N N . ALA A 1 90 ? 9.889 8.122 -9.818 1.00 83.44 90 ALA A N 1
ATOM 678 C CA . ALA A 1 90 ? 10.084 9.303 -8.986 1.00 83.44 90 ALA A CA 1
ATOM 679 C C . ALA A 1 90 ? 9.684 10.612 -9.698 1.00 83.44 90 ALA A C 1
ATOM 681 O O . ALA A 1 90 ? 9.704 10.715 -10.922 1.00 83.44 90 ALA A O 1
ATOM 682 N N . GLY A 1 91 ? 9.366 11.636 -8.906 1.00 87.12 91 GLY A N 1
ATOM 683 C CA . GLY A 1 91 ? 8.934 12.944 -9.397 1.00 87.12 91 GLY A CA 1
ATOM 684 C C . GLY A 1 91 ? 7.458 13.213 -9.114 1.00 87.12 91 GLY A C 1
ATOM 685 O O . GLY A 1 91 ? 6.858 12.603 -8.231 1.00 87.12 91 GLY A O 1
ATOM 686 N N . GLU A 1 92 ? 6.867 14.151 -9.853 1.00 90.75 92 GLU A N 1
ATOM 687 C CA . GLU A 1 92 ? 5.523 14.670 -9.567 1.00 90.75 92 GLU A CA 1
ATOM 688 C C . GLU A 1 92 ? 4.431 13.589 -9.637 1.00 90.75 92 GLU A C 1
ATOM 690 O O . GLU A 1 92 ? 3.535 13.556 -8.792 1.00 90.75 92 GLU A O 1
ATOM 695 N N . ALA A 1 93 ? 4.522 12.674 -10.607 1.00 90.44 93 ALA A N 1
ATOM 696 C CA . ALA A 1 93 ? 3.582 11.563 -10.740 1.00 90.44 93 ALA A CA 1
ATOM 697 C C . ALA A 1 93 ? 3.630 10.630 -9.519 1.00 90.44 93 ALA A C 1
ATOM 699 O O . ALA A 1 93 ? 2.579 10.246 -9.005 1.00 90.44 93 ALA A O 1
ATOM 700 N N . HIS A 1 94 ? 4.830 10.333 -9.005 1.00 89.81 94 HIS A N 1
ATOM 701 C CA . HIS A 1 94 ? 4.985 9.564 -7.772 1.00 89.81 94 HIS A CA 1
ATOM 702 C C . HIS A 1 94 ? 4.353 10.281 -6.587 1.00 89.81 94 HIS A C 1
ATOM 704 O O . HIS A 1 94 ? 3.603 9.673 -5.833 1.00 89.81 94 HIS A O 1
ATOM 710 N N . THR A 1 95 ? 4.610 11.582 -6.439 1.00 89.00 95 THR A N 1
ATOM 711 C CA . THR A 1 95 ? 4.041 12.380 -5.348 1.00 89.00 95 THR A CA 1
ATOM 712 C C . THR A 1 95 ? 2.514 12.349 -5.382 1.00 89.00 95 THR A C 1
ATOM 714 O O . THR A 1 95 ? 1.890 12.073 -4.361 1.00 89.00 95 THR A O 1
ATOM 717 N N . LYS A 1 96 ? 1.901 12.538 -6.560 1.00 91.44 96 LYS A N 1
ATOM 718 C CA . LYS A 1 96 ? 0.441 12.435 -6.735 1.00 91.44 96 LYS A CA 1
ATOM 719 C C . LYS A 1 96 ? -0.081 11.043 -6.382 1.00 91.44 96 LYS A C 1
ATOM 721 O O . LYS A 1 96 ? -1.094 10.935 -5.692 1.00 91.44 96 LYS A O 1
ATOM 726 N N . TRP A 1 97 ? 0.618 9.993 -6.813 1.00 92.62 97 TRP A N 1
ATOM 727 C CA . TRP A 1 97 ? 0.273 8.612 -6.475 1.00 92.62 97 TRP A CA 1
ATOM 728 C C . TRP A 1 97 ? 0.337 8.367 -4.962 1.00 92.62 97 TRP A C 1
ATOM 730 O O . TRP A 1 97 ? -0.618 7.846 -4.394 1.00 92.62 97 TRP A O 1
ATOM 740 N N . VAL A 1 98 ? 1.396 8.822 -4.281 1.00 90.38 98 VAL A N 1
ATOM 741 C CA . VAL A 1 98 ? 1.542 8.700 -2.821 1.00 90.38 98 VAL A CA 1
ATOM 742 C C . VAL A 1 98 ? 0.416 9.442 -2.092 1.00 90.38 98 VAL A C 1
ATOM 744 O O . VAL A 1 98 ? -0.207 8.873 -1.194 1.00 90.38 98 VAL A O 1
ATOM 747 N N . SER A 1 99 ? 0.086 10.671 -2.504 1.00 89.88 99 SER A N 1
ATOM 748 C CA . SER A 1 99 ? -1.039 11.427 -1.934 1.00 89.88 99 SER A CA 1
ATOM 749 C C . SER A 1 99 ? -2.379 10.720 -2.145 1.00 89.88 99 SER A C 1
ATOM 751 O O . SER A 1 99 ? -3.219 10.678 -1.245 1.00 89.88 99 SER A O 1
ATOM 753 N N . ARG A 1 100 ? -2.600 10.125 -3.320 1.00 93.00 100 ARG A N 1
ATOM 754 C CA . ARG A 1 100 ? -3.828 9.379 -3.610 1.00 93.00 100 ARG A CA 1
ATOM 755 C C . ARG A 1 100 ? -3.914 8.086 -2.799 1.00 93.00 100 ARG A C 1
ATOM 757 O O . ARG A 1 100 ? -4.968 7.794 -2.231 1.00 93.00 100 ARG A O 1
ATOM 764 N N . TRP A 1 101 ? -2.808 7.355 -2.691 1.00 92.94 101 TRP A N 1
ATOM 765 C CA . TRP A 1 101 ? -2.694 6.145 -1.881 1.00 92.94 101 TRP A CA 1
ATOM 766 C C . TRP A 1 101 ? -2.983 6.420 -0.407 1.00 92.94 101 TRP A C 1
ATOM 768 O O . TRP A 1 101 ? -3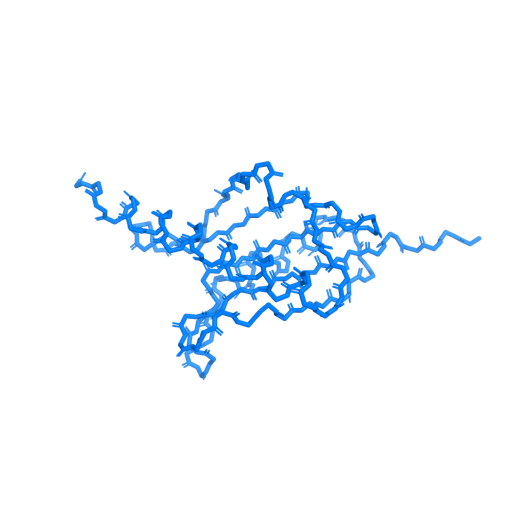.743 5.694 0.232 1.00 92.94 101 TRP A O 1
ATOM 778 N N . ALA A 1 102 ? -2.480 7.530 0.111 1.00 90.75 102 ALA A N 1
ATOM 779 C CA . ALA A 1 102 ? -2.774 7.987 1.454 1.00 90.75 102 ALA A CA 1
ATOM 780 C C . ALA A 1 102 ? -4.245 8.290 1.722 1.00 90.75 102 ALA A C 1
ATOM 782 O O . ALA A 1 102 ? -4.787 7.883 2.750 1.00 90.75 102 ALA A O 1
ATOM 783 N N . LEU A 1 103 ? -4.908 8.996 0.803 1.00 91.94 103 LEU A N 1
ATOM 784 C CA . LEU A 1 103 ? -6.341 9.267 0.911 1.00 91.94 103 LEU A CA 1
ATOM 785 C C . LEU A 1 103 ? -7.145 7.966 0.936 1.00 91.94 103 LEU A C 1
ATOM 787 O O . LEU A 1 103 ? -8.086 7.844 1.725 1.00 91.94 103 LEU A O 1
ATOM 791 N N . PHE A 1 104 ? -6.757 6.992 0.112 1.00 93.69 104 PHE A N 1
ATOM 792 C CA . PHE A 1 104 ? -7.348 5.659 0.124 1.00 93.69 104 PHE A CA 1
ATOM 793 C C . PHE A 1 104 ? -7.152 4.967 1.481 1.00 93.69 104 PHE A C 1
ATOM 795 O O . PHE A 1 104 ? -8.142 4.605 2.113 1.00 93.69 104 PHE A O 1
ATOM 802 N N . VAL A 1 105 ? -5.915 4.862 1.979 1.00 91.38 105 VAL A N 1
ATOM 803 C CA . VAL A 1 105 ? -5.608 4.213 3.269 1.00 91.38 105 VAL A CA 1
ATOM 804 C C . VAL A 1 105 ? -6.356 4.874 4.428 1.00 91.38 105 VAL A C 1
ATOM 806 O O . VAL A 1 105 ? -6.986 4.185 5.227 1.00 91.38 105 VAL A O 1
ATOM 809 N N . ASN A 1 106 ? -6.381 6.206 4.483 1.00 90.00 106 ASN A N 1
ATOM 810 C CA . ASN A 1 106 ? -7.140 6.941 5.496 1.00 90.00 106 ASN A CA 1
ATOM 811 C C . ASN A 1 106 ? -8.646 6.653 5.418 1.00 90.00 106 ASN A C 1
ATOM 813 O O . ASN A 1 106 ? -9.314 6.557 6.447 1.00 90.00 106 ASN A O 1
ATOM 817 N N . SER A 1 107 ? -9.191 6.515 4.209 1.00 91.62 107 SER A N 1
ATOM 818 C CA . SER A 1 107 ? -10.606 6.192 4.005 1.00 91.62 107 SER A CA 1
ATOM 819 C C . SER A 1 107 ? -10.929 4.751 4.406 1.00 91.62 107 SER A C 1
ATOM 821 O O . SER A 1 107 ? -11.962 4.519 5.031 1.00 91.62 107 SER A O 1
ATOM 823 N N . GLU A 1 108 ? -10.047 3.795 4.103 1.00 91.62 108 GLU A N 1
ATOM 824 C CA . GLU A 1 108 ? -10.171 2.399 4.542 1.00 91.62 108 GLU A CA 1
ATOM 825 C C . GLU A 1 108 ? -10.148 2.279 6.064 1.00 91.62 108 GLU A C 1
ATOM 827 O O . GLU A 1 108 ? -11.033 1.648 6.644 1.00 91.62 108 GLU A O 1
ATOM 832 N N . ILE A 1 109 ? -9.174 2.923 6.714 1.00 87.56 109 ILE A N 1
ATOM 833 C CA . ILE A 1 109 ? -9.051 2.932 8.175 1.00 87.56 109 ILE A CA 1
ATOM 834 C C . ILE A 1 109 ? -10.330 3.494 8.798 1.00 87.56 109 ILE A C 1
ATOM 836 O O . ILE A 1 109 ? -10.934 2.832 9.638 1.00 87.56 109 ILE A O 1
ATOM 840 N N . LYS A 1 110 ? -10.799 4.663 8.335 1.00 89.19 110 LYS A N 1
ATOM 841 C CA . LYS A 1 110 ? -12.054 5.269 8.811 1.00 89.19 110 LYS A CA 1
ATOM 842 C C . LYS A 1 110 ? -13.257 4.352 8.612 1.00 89.19 110 LYS A C 1
ATOM 844 O O . LYS A 1 110 ? -14.106 4.264 9.489 1.00 89.19 110 LYS A O 1
ATOM 849 N N . ARG A 1 111 ? -13.354 3.668 7.467 1.00 89.94 111 ARG A N 1
ATOM 850 C CA . ARG A 1 111 ? -14.472 2.754 7.193 1.00 89.94 111 ARG A CA 1
ATOM 851 C C . ARG A 1 111 ? -14.478 1.567 8.151 1.00 89.94 111 ARG A C 1
ATOM 853 O O . ARG A 1 111 ? -15.550 1.142 8.568 1.00 89.94 111 ARG A O 1
ATOM 860 N N . ARG A 1 112 ? -13.303 1.025 8.472 1.00 86.44 112 ARG A N 1
ATOM 861 C CA . ARG A 1 112 ? -13.159 -0.113 9.388 1.00 86.44 112 ARG A CA 1
ATOM 862 C C . ARG A 1 112 ? -13.485 0.285 10.820 1.00 86.44 112 ARG A C 1
ATOM 864 O O . ARG A 1 112 ? -14.266 -0.406 11.455 1.00 86.44 112 ARG A O 1
ATOM 871 N N . THR A 1 113 ? -12.978 1.423 11.288 1.00 84.25 113 THR A N 1
ATOM 872 C CA . THR A 1 113 ? -13.237 1.901 12.655 1.00 84.25 113 THR A CA 1
ATOM 873 C C . THR A 1 113 ? -14.652 2.440 12.866 1.00 84.25 113 THR A C 1
ATOM 875 O O . THR A 1 113 ? -15.110 2.496 14.001 1.00 84.25 113 THR A O 1
ATOM 878 N N . ALA A 1 114 ? -15.359 2.828 11.800 1.00 81.94 114 ALA A N 1
ATOM 879 C CA . ALA A 1 114 ? -16.752 3.269 11.870 1.00 81.94 114 ALA A CA 1
ATOM 880 C C . ALA A 1 114 ? -17.777 2.119 11.893 1.00 81.94 114 ALA A C 1
ATOM 882 O O . ALA A 1 114 ? -18.967 2.387 12.058 1.00 81.94 114 ALA A O 1
ATOM 883 N N . ARG A 1 115 ? -17.360 0.862 11.687 1.00 61.72 115 ARG A N 1
ATOM 884 C CA . ARG A 1 115 ? -18.248 -0.299 11.829 1.00 61.72 115 ARG A CA 1
ATOM 885 C C . ARG A 1 115 ? -18.291 -0.707 13.313 1.00 61.72 115 ARG A C 1
ATOM 887 O O . ARG A 1 115 ? -17.233 -1.067 13.824 1.00 61.72 115 ARG A O 1
ATOM 894 N N . PRO A 1 116 ? -19.450 -0.594 13.991 1.00 51.91 116 PRO A N 1
ATOM 895 C CA . PRO A 1 116 ? -19.616 -1.018 15.381 1.00 51.91 116 PRO A CA 1
ATOM 896 C C . PRO A 1 116 ? -19.577 -2.541 15.537 1.00 51.91 116 PRO A C 1
ATOM 898 O O . PRO A 1 116 ? -19.904 -3.250 14.555 1.00 51.91 116 PRO A O 1
#

Radius of gyration: 13.84 Å; chains: 1; bounding box: 42×30×33 Å